Protein AF-A0A1B6JYE9-F1 (afdb_monomer_lite)

pLDDT: mean 85.18, std 12.43, range [34.03, 97.12]

Foldseek 3Di:
DDDQPLVVLVPDDQVPDDPVRLVVVVVSLVPDDDPDDDDPVSVVSSVSNVVSSVVSVVVVVVVVVVVVVVVVVVVVVVVVVVVVVVVVVVVVVVVVVVVVVVVVVVVVVVVVVVVVVVVVVVVVVVVVVVVVVVVVVVVVVVVVVVVVVVD

Structure (mmCIF, N/CA/C/O backbone):
data_AF-A0A1B6JYE9-F1
#
_entry.id   AF-A0A1B6JYE9-F1
#
loop_
_atom_site.group_PDB
_atom_site.id
_atom_site.type_symbol
_atom_site.label_atom_id
_atom_site.label_alt_id
_atom_site.label_comp_id
_atom_site.label_asym_id
_atom_site.label_entity_id
_atom_site.label_seq_id
_atom_site.pdbx_PDB_ins_code
_atom_site.Cartn_x
_atom_site.Cartn_y
_atom_site.Cartn_z
_atom_site.occupancy
_atom_site.B_iso_or_equiv
_atom_site.auth_seq_id
_atom_site.auth_comp_id
_atom_site.auth_asym_id
_atom_site.auth_atom_id
_atom_site.pdbx_PDB_model_num
ATOM 1 N N . MET A 1 1 ? -1.223 -10.178 45.645 1.00 34.03 1 MET A N 1
ATOM 2 C CA . MET A 1 1 ? -2.641 -10.201 45.239 1.00 34.03 1 MET A CA 1
ATOM 3 C C . MET A 1 1 ? -3.258 -8.910 45.734 1.00 34.03 1 MET A C 1
ATOM 5 O O . MET A 1 1 ? -3.310 -8.714 46.943 1.00 34.03 1 MET A O 1
ATOM 9 N N . ALA A 1 2 ? -3.553 -7.977 44.830 1.00 37.16 2 ALA A N 1
ATOM 10 C CA . ALA A 1 2 ? -4.098 -6.680 45.208 1.00 37.16 2 ALA A CA 1
ATOM 11 C C . ALA A 1 2 ? -5.541 -6.888 45.674 1.00 37.16 2 ALA A C 1
ATOM 13 O O . ALA A 1 2 ? -6.403 -7.261 44.885 1.00 37.16 2 ALA A O 1
ATOM 14 N N . SER A 1 3 ? -5.788 -6.712 46.971 1.00 48.34 3 SER A N 1
ATOM 15 C CA . SER A 1 3 ? -7.146 -6.608 47.487 1.00 48.34 3 SER A CA 1
ATOM 16 C C . SER A 1 3 ? -7.795 -5.412 46.806 1.00 48.34 3 SER A C 1
ATOM 18 O O . SER A 1 3 ? -7.344 -4.278 46.987 1.00 48.34 3 SER A O 1
ATOM 20 N N . ILE A 1 4 ? -8.816 -5.665 46.002 1.00 55.62 4 ILE A N 1
ATOM 21 C CA . ILE A 1 4 ? -9.566 -4.608 45.336 1.00 55.62 4 ILE A CA 1
ATOM 22 C C . ILE A 1 4 ? -10.092 -3.666 46.410 1.00 55.62 4 ILE A C 1
ATOM 24 O O . ILE A 1 4 ? -10.697 -4.099 47.395 1.00 55.62 4 ILE A O 1
ATOM 28 N N . ASN A 1 5 ? -9.837 -2.368 46.241 1.00 64.25 5 ASN A N 1
ATOM 29 C CA . ASN A 1 5 ? -10.430 -1.357 47.099 1.00 64.25 5 ASN A CA 1
ATOM 30 C C . ASN A 1 5 ? -11.913 -1.268 46.732 1.00 64.25 5 ASN A C 1
ATOM 32 O O . ASN A 1 5 ? -12.322 -0.385 45.987 1.00 64.25 5 ASN A O 1
ATOM 36 N N . LEU A 1 6 ? -12.731 -2.178 47.267 1.00 63.75 6 LEU A N 1
ATOM 37 C CA . LEU A 1 6 ? -14.191 -2.103 47.188 1.00 63.75 6 LEU A CA 1
ATOM 38 C C . LEU A 1 6 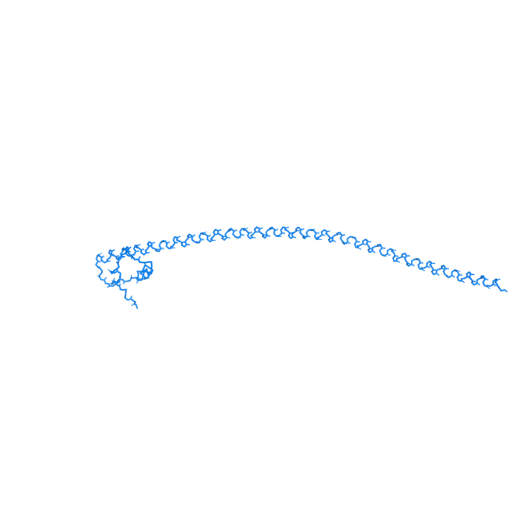? -14.651 -0.689 47.583 1.00 63.75 6 LEU A C 1
ATOM 40 O O . LEU A 1 6 ? -15.502 -0.103 46.933 1.00 63.75 6 LEU A O 1
ATOM 44 N N . ASN A 1 7 ? -13.977 -0.089 48.568 1.00 65.81 7 ASN A N 1
ATOM 45 C CA . ASN A 1 7 ? -14.161 1.298 48.994 1.00 65.81 7 ASN A CA 1
ATOM 46 C C . ASN A 1 7 ? -14.008 2.331 47.863 1.00 65.81 7 ASN A C 1
ATOM 48 O O . ASN A 1 7 ? -14.742 3.312 47.854 1.00 65.81 7 ASN A O 1
ATOM 52 N N . ARG A 1 8 ? -13.105 2.105 46.901 1.00 71.38 8 ARG A N 1
ATOM 53 C CA . ARG A 1 8 ? -12.916 2.967 45.725 1.00 71.38 8 ARG A CA 1
ATOM 54 C C . ARG A 1 8 ? -14.128 2.875 44.801 1.00 71.38 8 ARG A C 1
ATOM 56 O O . ARG A 1 8 ? -14.717 3.901 44.493 1.00 71.38 8 ARG A O 1
ATOM 63 N N . ILE A 1 9 ? -14.567 1.663 44.456 1.00 68.88 9 ILE A N 1
ATOM 64 C CA . ILE A 1 9 ? -15.764 1.444 43.620 1.00 68.88 9 ILE A CA 1
ATOM 65 C C . ILE A 1 9 ? -17.017 2.019 44.299 1.00 68.88 9 ILE A C 1
ATOM 67 O O . ILE A 1 9 ? -17.864 2.621 43.647 1.00 68.88 9 ILE A O 1
ATOM 71 N N . LEU A 1 10 ? -17.115 1.879 45.623 1.00 69.50 10 LEU A N 1
ATOM 72 C CA . LEU A 1 10 ? -18.248 2.365 46.407 1.00 69.50 10 LEU A CA 1
ATOM 73 C C . LEU A 1 10 ? -18.277 3.889 46.590 1.00 69.50 10 LEU A C 1
ATOM 75 O O . LEU A 1 10 ? -19.335 4.438 46.885 1.00 69.50 10 LEU A O 1
ATOM 79 N N . SER A 1 11 ? -17.139 4.569 46.428 1.00 73.25 11 SER A N 1
ATOM 80 C CA . SER A 1 11 ? -17.048 6.034 46.498 1.00 73.25 11 SER A CA 1
ATOM 81 C C . SER A 1 11 ? -17.351 6.745 45.178 1.00 73.25 11 SER A C 1
ATOM 83 O O . SER A 1 11 ? -17.437 7.971 45.151 1.00 73.25 11 SER A O 1
ATOM 85 N N . ILE A 1 12 ? -17.500 5.994 44.087 1.00 76.56 12 ILE A N 1
ATOM 86 C CA . ILE A 1 12 ? -17.613 6.556 42.745 1.00 76.56 12 ILE A CA 1
ATOM 87 C C . ILE A 1 12 ? -19.075 6.720 42.352 1.00 76.56 12 ILE A C 1
ATOM 89 O O . ILE A 1 12 ? -19.907 5.839 42.567 1.00 76.56 12 ILE A O 1
ATOM 93 N N . THR A 1 13 ? -19.369 7.860 41.729 1.00 80.81 13 THR A N 1
ATOM 94 C CA . THR A 1 13 ? -20.643 8.090 41.045 1.00 80.81 13 THR A CA 1
ATOM 95 C C . THR A 1 13 ? -20.484 7.642 39.588 1.00 80.81 13 THR A C 1
ATOM 97 O O . THR A 1 13 ? -19.686 8.248 38.870 1.00 80.81 13 THR A O 1
ATOM 100 N N . PRO A 1 14 ? -21.183 6.582 39.137 1.00 78.00 14 PRO A N 1
ATOM 101 C CA . PRO A 1 14 ? -20.955 5.985 37.819 1.00 78.00 14 PRO A CA 1
ATOM 102 C C . PRO A 1 14 ? -21.113 6.980 36.665 1.00 78.00 14 PRO A C 1
ATOM 104 O O . PRO A 1 14 ? -20.351 6.935 35.703 1.00 78.00 14 PRO A O 1
ATOM 107 N N . GLU A 1 15 ? -22.068 7.908 36.771 1.00 77.44 15 GLU A N 1
ATOM 108 C CA . GLU A 1 15 ? -22.367 8.865 35.703 1.00 77.44 15 GLU A CA 1
ATOM 109 C C . GLU A 1 15 ? -21.321 9.989 35.564 1.00 77.44 15 GLU A C 1
ATOM 111 O O . GLU A 1 15 ? -21.315 10.689 34.555 1.00 77.44 15 GLU A O 1
ATOM 116 N N . SER A 1 16 ? -20.430 10.174 36.546 1.00 82.50 16 SER A N 1
ATOM 117 C CA . SER A 1 16 ? -19.429 11.253 36.552 1.00 82.50 16 SER A CA 1
ATOM 118 C C . SER A 1 16 ? -17.989 10.762 36.397 1.00 82.50 16 SER A C 1
ATOM 120 O O . SER A 1 16 ? -17.062 11.517 36.682 1.00 82.50 16 SER A O 1
ATOM 122 N N . MET A 1 17 ? -17.788 9.500 36.005 1.00 85.50 17 MET A N 1
ATOM 123 C CA . MET A 1 17 ? -16.451 8.929 35.833 1.00 85.50 17 MET A CA 1
ATOM 124 C C . MET A 1 17 ? -15.751 9.515 34.605 1.00 85.50 17 MET A C 1
ATOM 126 O O . MET A 1 17 ? -16.304 9.508 33.502 1.00 85.50 17 MET A O 1
ATOM 130 N N . SER A 1 18 ? -14.507 9.949 34.786 1.00 88.31 18 SER A N 1
ATOM 131 C CA . SER A 1 18 ? -13.610 10.299 33.685 1.00 88.31 18 SER A CA 1
ATOM 132 C C . SER A 1 18 ? -13.174 9.058 32.898 1.00 88.31 18 SER A C 1
ATOM 134 O O . SER A 1 18 ? -13.215 7.934 33.398 1.00 88.31 18 SER A O 1
ATOM 136 N N . GLU A 1 19 ? -12.720 9.249 31.658 1.00 86.88 19 GLU A N 1
ATOM 137 C CA . GLU A 1 19 ? -12.220 8.149 30.818 1.00 86.88 19 GLU A CA 1
ATOM 138 C C . GLU A 1 19 ? -11.044 7.408 31.468 1.00 86.88 19 GLU A C 1
ATOM 140 O O . GLU A 1 19 ? -11.006 6.179 31.460 1.00 86.88 19 GLU A O 1
ATOM 145 N N . GLN A 1 20 ? -10.127 8.141 32.107 1.00 86.56 20 GLN A N 1
ATOM 146 C CA . GLN A 1 20 ? -8.988 7.555 32.811 1.00 86.56 20 GLN A CA 1
ATOM 147 C C . GLN A 1 20 ? -9.435 6.674 33.989 1.00 86.56 20 GLN A C 1
ATOM 149 O O . GLN A 1 20 ? -8.916 5.575 34.172 1.00 86.56 20 GLN A O 1
ATOM 154 N N . GLU A 1 21 ? -10.437 7.108 34.757 1.00 84.50 21 GLU A N 1
ATOM 155 C CA . GLU A 1 21 ? -10.996 6.296 35.843 1.00 84.50 21 GLU A CA 1
ATOM 156 C C . GLU A 1 21 ? -11.686 5.037 35.314 1.00 84.50 21 GLU A C 1
ATOM 158 O O . GLU A 1 21 ? -11.525 3.969 35.903 1.00 84.50 21 GLU A O 1
ATOM 163 N N . LYS A 1 22 ? -12.416 5.134 34.194 1.00 87.31 22 LYS A N 1
ATOM 164 C CA . LYS A 1 22 ? -13.049 3.973 33.546 1.00 87.31 22 LYS A CA 1
ATOM 165 C C . LYS A 1 22 ? -12.010 2.952 33.077 1.00 87.31 22 LYS A C 1
ATOM 167 O O . LYS A 1 22 ? -12.238 1.752 33.216 1.00 87.31 22 LYS A O 1
ATOM 172 N N . GLU A 1 23 ? -10.874 3.416 32.561 1.00 85.88 23 GLU A N 1
ATOM 173 C CA . GLU A 1 23 ? -9.758 2.573 32.121 1.00 85.88 23 GLU A CA 1
ATOM 174 C C . GLU A 1 23 ? -9.112 1.824 33.298 1.00 85.88 23 GLU A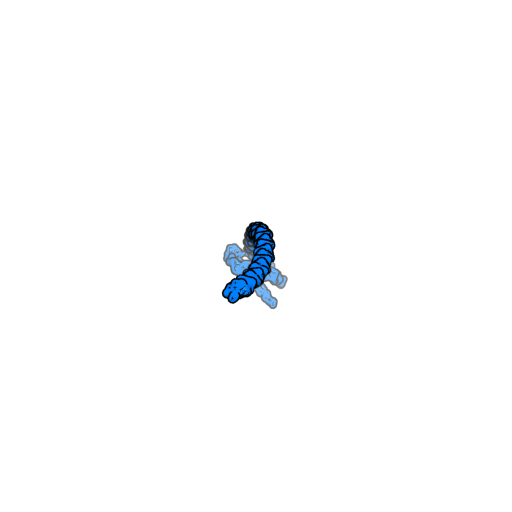 C 1
ATOM 176 O O . GLU A 1 23 ? -8.932 0.607 33.249 1.00 85.88 23 GLU A O 1
ATOM 181 N N . GLU A 1 24 ? -8.826 2.532 34.394 1.00 84.31 24 GLU A N 1
ATOM 182 C CA . GLU A 1 24 ? -8.255 1.937 35.607 1.00 84.31 24 GLU A CA 1
ATOM 183 C C . GLU A 1 24 ? -9.230 0.944 36.265 1.00 84.31 24 GLU A C 1
ATOM 185 O O . GLU A 1 24 ? -8.844 -0.168 36.632 1.00 84.31 24 GLU A O 1
ATOM 190 N N . LEU A 1 25 ? -10.514 1.305 36.357 1.00 83.12 25 LEU A N 1
ATOM 191 C CA . LEU A 1 25 ? -11.547 0.445 36.938 1.00 83.12 25 LEU A CA 1
ATOM 192 C C . LEU A 1 25 ? -11.864 -0.775 36.080 1.00 83.12 25 LEU A C 1
ATOM 194 O O . LEU A 1 25 ? -12.261 -1.795 36.633 1.00 83.12 25 LEU A O 1
ATOM 198 N N . TYR A 1 26 ? -11.704 -0.707 34.756 1.00 84.81 26 TYR A N 1
ATOM 199 C CA . TYR A 1 26 ? -11.897 -1.871 33.892 1.00 84.81 26 TYR A CA 1
ATOM 200 C C . TYR A 1 26 ? -10.992 -3.025 34.324 1.00 84.81 26 TYR A C 1
ATOM 202 O O . TYR A 1 26 ? -11.461 -4.151 34.499 1.00 84.81 26 TYR A O 1
ATOM 210 N N . PHE A 1 27 ? -9.713 -2.737 34.568 1.00 80.88 27 PHE A N 1
ATOM 211 C CA . PHE A 1 27 ? -8.767 -3.747 35.028 1.00 80.88 27 PHE A CA 1
ATOM 212 C C . PHE A 1 27 ? -9.129 -4.272 36.424 1.00 80.88 27 PHE A C 1
ATOM 214 O O . PHE A 1 27 ? -9.078 -5.481 36.661 1.00 80.88 27 PHE A O 1
ATOM 221 N N . ASP A 1 28 ? -9.554 -3.384 37.326 1.00 78.62 28 ASP A N 1
ATOM 222 C CA . ASP A 1 28 ? -9.988 -3.752 38.678 1.00 78.62 28 ASP A CA 1
ATOM 223 C C . ASP A 1 28 ? -11.246 -4.644 38.659 1.00 78.62 28 ASP A C 1
ATOM 225 O O . ASP A 1 28 ? -11.348 -5.598 39.430 1.00 78.62 28 ASP A O 1
ATOM 229 N N . VAL A 1 29 ? -12.196 -4.368 37.760 1.00 79.12 29 VAL A N 1
ATOM 230 C CA . VAL A 1 29 ? -13.450 -5.121 37.591 1.00 79.12 29 VAL A CA 1
ATOM 231 C C . VAL A 1 29 ? -13.209 -6.494 36.975 1.00 79.12 29 VAL A C 1
ATOM 233 O O . VAL A 1 29 ? -13.760 -7.480 37.459 1.00 79.12 29 VAL A O 1
ATOM 236 N N . VAL A 1 30 ? -12.415 -6.580 35.904 1.00 79.56 30 VAL A N 1
ATOM 237 C CA . VAL A 1 30 ? -12.164 -7.850 35.196 1.00 79.56 30 VAL A CA 1
ATOM 238 C C . VAL A 1 30 ? -11.487 -8.869 36.111 1.00 79.56 30 VAL A C 1
ATOM 240 O O . VAL A 1 30 ? -11.771 -10.061 36.027 1.00 79.56 30 VAL A O 1
ATOM 243 N N . ASN A 1 31 ? -10.636 -8.397 37.019 1.00 76.88 31 ASN A N 1
ATOM 244 C CA . ASN A 1 31 ? -9.909 -9.235 37.967 1.00 76.88 31 ASN A CA 1
ATOM 245 C C . ASN A 1 31 ? -10.619 -9.356 39.330 1.00 76.88 31 ASN A C 1
ATOM 247 O O . ASN A 1 31 ? -10.001 -9.765 40.316 1.00 76.88 31 ASN A O 1
ATOM 251 N N . PHE A 1 32 ? -11.900 -8.979 39.415 1.00 73.56 32 PHE A N 1
ATOM 252 C CA . PHE A 1 32 ? -12.646 -9.007 40.667 1.00 73.56 32 PHE A CA 1
ATOM 253 C C . PHE A 1 32 ? -13.038 -10.421 41.098 1.00 73.56 32 PHE A C 1
ATOM 255 O O . PHE A 1 32 ? -13.939 -11.040 40.537 1.00 73.56 32 PHE A O 1
ATOM 262 N N . GLU A 1 33 ? -12.421 -10.889 42.185 1.00 68.94 33 GLU A N 1
ATOM 263 C CA . GLU A 1 33 ? -12.810 -12.104 42.899 1.00 68.94 33 GLU A CA 1
ATOM 264 C C . GLU A 1 33 ? -13.395 -11.747 44.271 1.00 68.94 33 GLU A C 1
ATOM 266 O O . GLU A 1 33 ? -12.746 -11.131 45.121 1.00 68.94 33 GLU A O 1
ATOM 271 N N . THR A 1 34 ? -14.647 -12.138 44.512 1.00 65.44 34 THR A N 1
ATOM 272 C CA . THR A 1 34 ? -15.323 -11.871 45.786 1.00 65.44 34 THR A CA 1
ATOM 273 C C . THR A 1 34 ? -15.069 -12.980 46.807 1.00 65.44 34 THR A C 1
ATOM 275 O O . THR A 1 34 ? -15.382 -14.147 46.587 1.00 65.44 34 THR A O 1
ATOM 278 N N . SER A 1 35 ? -14.551 -12.588 47.972 1.00 60.47 35 SER A N 1
ATOM 279 C CA . SER A 1 35 ? -14.468 -13.411 49.190 1.00 60.47 35 SER A CA 1
ATOM 280 C C . SER A 1 35 ? -15.276 -12.821 50.360 1.00 60.47 35 SER A C 1
ATOM 282 O O . SER A 1 35 ? -15.276 -13.369 51.462 1.00 60.47 35 SER A O 1
ATOM 284 N N . GLN A 1 36 ? -16.005 -11.719 50.134 1.00 65.25 36 GLN A N 1
ATOM 285 C CA . GLN A 1 36 ? -16.774 -10.993 51.151 1.00 65.25 36 GLN A CA 1
ATOM 286 C C . GLN A 1 36 ? -18.275 -10.963 50.839 1.00 65.25 36 GLN A C 1
ATOM 288 O O . GLN A 1 36 ? -18.700 -10.940 49.686 1.00 65.25 36 GLN A O 1
ATOM 293 N N . LYS A 1 37 ? -19.101 -10.916 51.894 1.00 67.94 37 LYS A N 1
ATOM 294 C CA . LYS A 1 37 ? -20.547 -10.683 51.774 1.00 67.94 37 LYS A CA 1
ATOM 295 C C . LYS A 1 37 ? -20.797 -9.226 51.377 1.00 67.94 37 LYS A C 1
ATOM 297 O O . LYS A 1 37 ? -20.721 -8.337 52.218 1.00 67.94 37 LYS A O 1
ATOM 302 N N . VAL A 1 38 ? -21.098 -9.010 50.101 1.00 74.50 38 VAL A N 1
ATOM 303 C CA . VAL A 1 38 ? -21.472 -7.709 49.534 1.00 74.50 38 VAL A CA 1
ATOM 304 C C . VAL A 1 38 ? -22.976 -7.485 49.732 1.00 74.50 38 VAL A C 1
ATOM 306 O O . VAL A 1 38 ? -23.769 -8.416 49.585 1.00 74.50 38 VAL A O 1
ATOM 309 N N . SER A 1 39 ? -23.390 -6.271 50.100 1.00 81.31 39 SER A N 1
ATOM 310 C CA . SER A 1 39 ? -24.810 -5.929 50.245 1.00 81.31 39 SER A CA 1
ATOM 311 C C . SER A 1 39 ? -25.492 -5.731 48.883 1.00 81.31 39 SER A C 1
ATOM 313 O O . SER A 1 39 ? -24.842 -5.455 47.875 1.00 81.31 39 SER A O 1
ATOM 315 N N . ASN A 1 40 ? -26.826 -5.818 48.843 1.00 81.38 40 ASN A N 1
ATOM 316 C CA . ASN A 1 40 ? -27.585 -5.609 47.603 1.00 81.38 40 ASN A CA 1
ATOM 317 C C . ASN A 1 40 ? -27.385 -4.210 46.994 1.00 81.38 40 ASN A C 1
ATOM 319 O O . ASN A 1 40 ? -27.349 -4.081 45.774 1.00 81.38 40 ASN A O 1
ATOM 323 N N . GLU A 1 41 ? -27.234 -3.165 47.810 1.00 82.19 41 GLU A N 1
ATOM 324 C CA . GLU A 1 41 ? -26.992 -1.805 47.301 1.00 82.19 41 GLU A CA 1
ATOM 325 C C . GLU A 1 41 ? -25.584 -1.656 46.715 1.00 82.19 41 GLU A C 1
ATOM 327 O O . GLU A 1 41 ? -25.403 -1.040 45.667 1.00 82.19 41 GLU A O 1
ATOM 332 N N . GLN A 1 42 ? -24.592 -2.303 47.329 1.00 78.56 42 GLN A N 1
ATOM 333 C CA . GLN A 1 42 ? -23.228 -2.344 46.805 1.00 78.56 42 GLN A CA 1
ATOM 334 C C . GLN A 1 42 ? -23.167 -3.094 45.467 1.00 78.56 42 GLN A C 1
ATOM 336 O O . GLN A 1 42 ? -22.532 -2.620 44.529 1.00 78.56 42 GLN A O 1
ATOM 341 N N . LEU A 1 43 ? -23.893 -4.210 45.336 1.00 80.44 43 LEU A N 1
ATOM 342 C CA . LEU A 1 43 ? -24.007 -4.947 44.072 1.00 80.44 43 LEU A CA 1
ATOM 343 C C . LEU A 1 43 ? -24.653 -4.108 42.963 1.00 80.44 43 LEU A C 1
ATOM 345 O O . LEU A 1 43 ? -24.172 -4.122 41.831 1.00 80.44 43 LEU A O 1
ATOM 349 N N . LYS A 1 44 ? -25.711 -3.346 43.273 1.00 84.62 44 LYS A N 1
ATOM 350 C CA . LYS A 1 44 ? -26.343 -2.434 42.303 1.00 84.62 44 LYS A CA 1
ATOM 351 C C . LYS A 1 44 ? -25.375 -1.356 41.820 1.00 84.62 44 LYS A C 1
ATOM 353 O O . LYS A 1 44 ? -25.343 -1.070 40.625 1.00 84.62 44 LYS A O 1
ATOM 358 N N . LEU A 1 45 ? -24.598 -0.766 42.729 1.00 83.81 45 LEU A N 1
ATOM 359 C CA . LEU A 1 45 ? -23.609 0.250 42.375 1.00 83.81 45 LEU A CA 1
ATOM 360 C C . LEU A 1 45 ? -22.500 -0.337 41.498 1.00 83.81 45 LEU A C 1
ATOM 362 O O . LEU A 1 45 ? -22.200 0.221 40.446 1.00 83.81 45 LEU A O 1
ATOM 366 N N . MET A 1 46 ? -21.963 -1.502 41.874 1.00 81.56 46 MET A N 1
ATOM 367 C CA . MET A 1 46 ? -20.983 -2.222 41.059 1.00 81.56 46 ME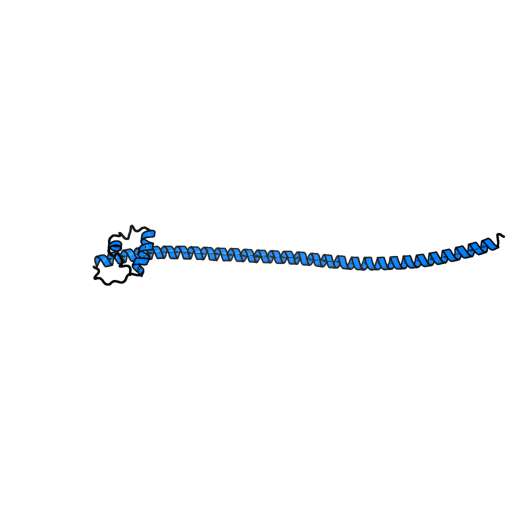T A CA 1
ATOM 368 C C . MET A 1 46 ? -21.524 -2.501 39.659 1.00 81.56 46 MET A C 1
ATOM 370 O O . MET A 1 46 ? -20.843 -2.228 38.679 1.00 81.56 46 MET A O 1
ATOM 374 N N . PHE A 1 47 ? -22.766 -2.972 39.547 1.00 85.38 47 PHE A N 1
ATOM 375 C CA . PHE A 1 47 ? -23.380 -3.235 38.251 1.00 85.38 47 PHE A CA 1
ATOM 376 C C . PHE A 1 47 ? -23.456 -1.978 37.374 1.00 85.38 47 PHE A C 1
ATOM 378 O O . PHE A 1 47 ? -23.133 -2.048 36.192 1.00 85.38 47 PHE A O 1
ATOM 385 N N . ARG A 1 48 ? -23.803 -0.813 37.941 1.00 88.12 48 ARG A N 1
ATOM 386 C CA . ARG A 1 48 ? -23.802 0.459 37.195 1.00 88.12 48 ARG A CA 1
ATOM 387 C C . ARG A 1 48 ? -22.405 0.877 36.739 1.00 88.12 48 ARG A C 1
ATOM 389 O O . ARG A 1 48 ? -22.252 1.298 35.598 1.00 88.12 48 ARG A O 1
ATOM 396 N N . VAL A 1 49 ? -21.394 0.735 37.598 1.00 86.75 49 VAL A N 1
ATOM 397 C CA . VAL A 1 49 ? -19.994 1.015 37.234 1.00 86.75 49 VAL A CA 1
ATOM 398 C C . VAL A 1 49 ? -19.555 0.116 36.078 1.00 86.75 49 VAL A C 1
ATOM 400 O O . VAL A 1 49 ? -19.021 0.605 35.088 1.00 86.75 49 VAL A O 1
ATOM 403 N N . VAL A 1 50 ? -19.857 -1.184 36.153 1.00 87.31 50 VAL A N 1
ATOM 404 C CA . VAL A 1 50 ? -19.563 -2.140 35.076 1.00 87.31 50 VAL A CA 1
ATOM 405 C C . VAL A 1 50 ? -20.286 -1.761 33.785 1.00 87.31 50 VAL A C 1
ATOM 407 O O . VAL A 1 50 ? -19.675 -1.798 32.723 1.00 87.31 50 VAL A O 1
ATOM 410 N N . GLN A 1 51 ? -21.559 -1.363 33.851 1.00 89.88 51 GLN A N 1
ATOM 411 C CA . GLN A 1 51 ? -22.302 -0.912 32.672 1.00 89.88 51 GLN A CA 1
ATOM 412 C C . GLN A 1 51 ? -21.645 0.297 31.999 1.00 89.88 51 GLN A C 1
ATOM 414 O O . GLN A 1 51 ? -21.510 0.303 30.780 1.00 89.88 51 GLN A O 1
ATOM 419 N N . GLU A 1 52 ? -21.217 1.298 32.767 1.00 89.69 52 GLU A N 1
ATOM 420 C CA . GLU A 1 52 ? -20.549 2.483 32.217 1.00 89.69 52 GLU A CA 1
ATOM 421 C C . GLU A 1 52 ? -19.164 2.173 31.638 1.00 89.69 52 GLU A C 1
ATOM 423 O O . GLU A 1 52 ? -18.801 2.704 30.589 1.00 89.69 52 GLU A O 1
ATOM 428 N N . ILE A 1 53 ? -18.414 1.264 32.264 1.00 89.94 53 ILE A N 1
ATOM 429 C CA . ILE A 1 53 ? -17.140 0.776 31.724 1.00 89.94 53 ILE A CA 1
ATOM 430 C C . ILE A 1 53 ? -17.362 0.011 30.415 1.00 89.94 53 ILE A C 1
ATOM 432 O O . ILE A 1 53 ? -16.635 0.226 29.448 1.00 89.94 53 ILE A O 1
ATOM 436 N N . LEU A 1 54 ? -18.369 -0.866 30.357 1.00 90.38 54 LEU A N 1
ATOM 437 C CA . LEU A 1 54 ? -18.679 -1.637 29.152 1.00 90.38 54 LEU A CA 1
ATOM 438 C C . LEU A 1 54 ? -19.138 -0.742 27.999 1.00 90.38 54 LEU A C 1
ATOM 440 O O . LEU A 1 54 ? -18.715 -0.975 26.872 1.00 90.38 54 LEU A O 1
ATOM 444 N N . LYS A 1 55 ? -19.950 0.290 28.266 1.00 93.38 55 LYS A N 1
ATOM 445 C CA . LYS A 1 55 ? -20.312 1.294 27.251 1.00 93.38 55 LYS A CA 1
ATOM 446 C C . LYS A 1 55 ? -19.074 1.996 26.703 1.00 93.38 55 LYS A C 1
ATOM 448 O O . LYS A 1 55 ? -18.877 2.013 25.497 1.00 93.38 55 LYS A O 1
ATOM 453 N N . PHE A 1 56 ? -18.211 2.484 27.593 1.00 92.12 56 PHE A N 1
ATOM 454 C CA . PHE A 1 56 ? -16.968 3.152 27.214 1.00 92.12 56 PHE A CA 1
ATOM 455 C C . PHE A 1 56 ? -16.044 2.251 26.381 1.00 92.12 56 PHE A C 1
ATOM 457 O O . PHE A 1 56 ? -15.524 2.673 25.352 1.00 92.12 56 PHE A O 1
ATOM 464 N N . LYS A 1 57 ? -15.875 0.981 26.772 1.00 93.25 57 LYS A N 1
ATOM 465 C CA . LYS A 1 57 ? -15.107 0.012 25.977 1.00 93.25 57 LYS A CA 1
ATOM 466 C C . LYS A 1 57 ? -15.767 -0.314 24.638 1.00 93.25 57 LYS A C 1
ATOM 468 O O . LYS A 1 57 ? -15.052 -0.485 23.658 1.00 93.25 57 LYS A O 1
ATOM 473 N N . GLY A 1 58 ? -17.097 -0.369 24.581 1.00 93.44 58 GLY A N 1
ATOM 474 C CA . GLY A 1 58 ? -17.846 -0.514 23.332 1.00 93.44 58 GLY A CA 1
ATOM 475 C C . GLY A 1 58 ? -17.573 0.637 22.363 1.00 93.44 58 GLY A C 1
ATOM 476 O O . GLY A 1 58 ? -17.176 0.392 21.232 1.00 93.44 58 GLY A O 1
ATOM 477 N N . GLU A 1 59 ? -17.662 1.880 22.839 1.00 95.06 59 GLU A N 1
ATOM 478 C CA . GLU A 1 59 ? -17.361 3.080 22.044 1.00 95.06 59 GLU A CA 1
ATOM 479 C C . GLU A 1 59 ? -15.909 3.090 21.528 1.00 95.06 59 GLU A C 1
ATOM 481 O O . GLU A 1 59 ? -15.661 3.426 20.368 1.00 95.06 59 GLU A O 1
ATOM 486 N N . GLN A 1 60 ? -14.939 2.673 22.354 1.00 95.06 60 GLN A N 1
ATOM 487 C CA . GLN A 1 60 ? -13.544 2.517 21.921 1.00 95.06 60 GLN A CA 1
ATOM 488 C C . GLN A 1 60 ? -13.397 1.467 20.812 1.00 95.06 60 GLN A C 1
ATOM 490 O O . GLN A 1 60 ? -12.672 1.695 19.844 1.00 95.06 60 GLN A O 1
ATOM 495 N N . VAL A 1 61 ? -14.074 0.323 20.942 1.00 96.56 61 VAL A N 1
ATOM 496 C CA . VAL A 1 61 ? -14.057 -0.735 19.923 1.00 96.56 61 VAL A CA 1
ATOM 497 C C . VAL A 1 61 ? -14.680 -0.240 18.621 1.00 96.56 61 VAL A C 1
ATOM 499 O O . VAL A 1 61 ? -14.067 -0.419 17.573 1.00 96.56 61 VAL A O 1
ATOM 502 N N . ASP A 1 62 ? -15.828 0.434 18.672 1.00 96.81 62 ASP A N 1
ATOM 503 C CA . ASP A 1 62 ? -16.496 0.983 17.485 1.00 96.81 62 ASP A CA 1
ATOM 504 C C . ASP A 1 62 ? -15.613 2.011 16.757 1.00 96.81 62 ASP A C 1
ATOM 506 O O . ASP A 1 62 ? -15.512 2.004 15.525 1.00 96.81 62 ASP A O 1
ATOM 510 N N . SER A 1 63 ? -14.916 2.860 17.519 1.00 96.75 63 SER A N 1
ATOM 511 C CA . SER A 1 63 ? -13.939 3.815 16.985 1.00 96.75 63 SER A CA 1
ATOM 512 C C . SER A 1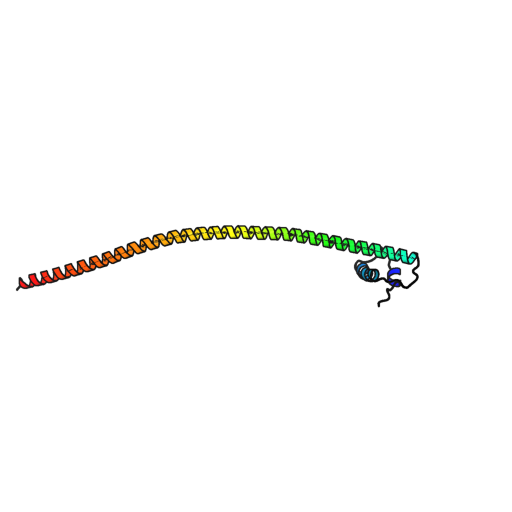 63 ? -12.779 3.107 16.275 1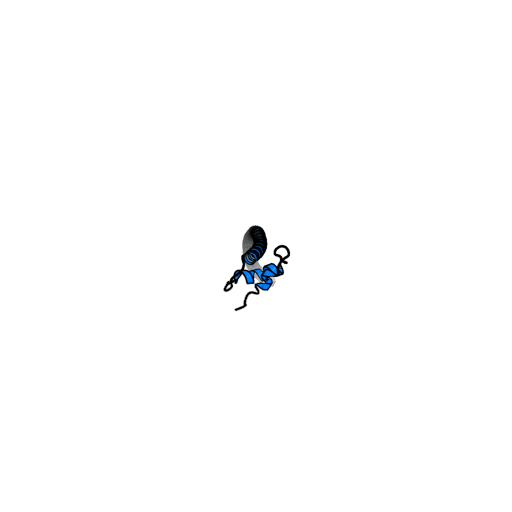.00 96.75 63 SER A C 1
ATOM 514 O O . SER A 1 63 ? -12.463 3.426 15.128 1.00 96.75 63 SER A O 1
ATOM 516 N N . LEU A 1 64 ? -12.186 2.093 16.914 1.00 97.12 64 LEU A N 1
ATOM 517 C CA . LEU A 1 64 ? -11.079 1.322 16.339 1.00 97.12 64 LEU A CA 1
ATOM 518 C C . LEU A 1 64 ? -11.502 0.534 15.094 1.00 97.12 64 LEU A C 1
ATOM 520 O O . LEU A 1 64 ? -10.754 0.480 14.121 1.00 97.12 64 LEU A O 1
ATOM 524 N N . VAL A 1 65 ? -12.700 -0.058 15.094 1.00 97.12 65 VAL A N 1
ATOM 525 C CA . VAL A 1 65 ? -13.258 -0.741 13.916 1.00 97.12 65 VAL A CA 1
ATOM 526 C C . VAL A 1 65 ? -13.415 0.248 12.763 1.00 97.12 65 VAL A C 1
ATOM 528 O O . VAL A 1 65 ? -12.950 -0.030 11.659 1.00 97.12 65 VAL A O 1
ATOM 531 N N . SER A 1 66 ? -13.968 1.431 13.034 1.00 97.00 66 SER A N 1
ATOM 532 C CA . SER A 1 66 ? -14.106 2.495 12.033 1.00 97.00 66 SER A CA 1
ATOM 533 C C . SER A 1 66 ? -12.746 2.949 11.482 1.00 97.00 66 SER A C 1
ATOM 535 O O . SER A 1 66 ? -12.606 3.220 10.289 1.00 97.00 66 SER A O 1
ATOM 537 N N . GLU A 1 67 ? -11.712 3.034 12.322 1.00 96.88 67 GLU A N 1
ATOM 538 C CA . GLU A 1 67 ? -10.351 3.364 11.884 1.00 96.88 67 GLU A CA 1
ATOM 539 C C . GLU A 1 67 ? -9.754 2.268 10.986 1.00 96.88 67 GLU A C 1
ATOM 541 O O . GLU A 1 67 ? -9.199 2.576 9.929 1.00 96.88 67 GLU A O 1
ATOM 546 N N . ILE A 1 68 ? -9.930 0.992 11.348 1.00 96.25 68 ILE A N 1
ATOM 547 C CA . ILE A 1 68 ? -9.480 -0.154 10.543 1.00 96.25 68 ILE A CA 1
ATOM 548 C C . ILE A 1 68 ? -10.164 -0.167 9.173 1.00 96.25 68 ILE A C 1
ATOM 550 O O . ILE A 1 68 ? -9.488 -0.349 8.161 1.00 96.25 68 ILE A O 1
ATOM 554 N N . GLU A 1 69 ? -11.478 0.054 9.114 1.00 96.06 69 GLU A N 1
ATOM 555 C CA . GLU A 1 69 ? -12.225 0.117 7.852 1.00 96.06 69 GLU A CA 1
ATOM 556 C C . GLU A 1 69 ? -11.708 1.242 6.944 1.00 96.06 69 GLU A C 1
ATOM 558 O O . GLU A 1 69 ? -11.486 1.032 5.748 1.00 96.06 69 GLU A O 1
ATOM 563 N N . ASN A 1 70 ? -11.432 2.417 7.516 1.00 95.62 70 ASN A N 1
ATOM 564 C CA . ASN A 1 70 ? -10.858 3.542 6.780 1.00 95.62 70 ASN A CA 1
ATOM 565 C C . ASN A 1 70 ? -9.447 3.240 6.253 1.00 95.62 70 ASN A C 1
ATOM 567 O O . ASN A 1 70 ? -9.120 3.597 5.117 1.00 95.62 70 ASN A O 1
ATOM 571 N N . LEU A 1 71 ? -8.604 2.588 7.058 1.00 95.94 71 LEU A N 1
ATOM 572 C CA . LEU A 1 71 ? -7.265 2.173 6.638 1.00 95.94 71 LEU A CA 1
ATOM 573 C C . LEU A 1 71 ? -7.328 1.125 5.523 1.00 95.94 71 LEU A C 1
ATOM 575 O O . LEU A 1 71 ? -6.615 1.258 4.530 1.00 95.94 71 LEU A O 1
ATOM 579 N N . ALA A 1 72 ? -8.213 0.135 5.643 1.00 95.06 72 ALA A N 1
ATOM 580 C CA . ALA A 1 72 ? -8.415 -0.889 4.622 1.00 95.06 72 ALA A CA 1
ATOM 581 C C . ALA A 1 72 ? -8.894 -0.284 3.291 1.00 95.06 72 ALA A C 1
ATOM 583 O O . ALA A 1 72 ? -8.378 -0.641 2.231 1.00 95.06 72 ALA A O 1
ATOM 584 N N . ALA A 1 73 ? -9.825 0.676 3.336 1.00 93.75 73 ALA A N 1
ATOM 585 C CA . ALA A 1 73 ? -10.287 1.387 2.146 1.00 93.75 73 ALA A CA 1
ATOM 586 C C . ALA A 1 73 ? -9.147 2.162 1.462 1.00 93.75 73 ALA A C 1
ATOM 588 O O . ALA A 1 73 ? -8.937 2.026 0.256 1.00 93.75 73 ALA A O 1
ATOM 589 N N . ARG A 1 74 ? -8.355 2.918 2.237 1.00 93.94 74 ARG A N 1
ATOM 590 C CA . ARG A 1 74 ? -7.199 3.668 1.716 1.00 93.94 74 ARG A CA 1
ATOM 591 C C . ARG A 1 74 ? -6.132 2.758 1.121 1.00 93.94 74 ARG A C 1
ATOM 593 O O . ARG A 1 74 ? -5.610 3.065 0.054 1.00 93.94 74 ARG A O 1
ATOM 600 N N . GLN A 1 75 ? -5.833 1.639 1.776 1.00 94.12 75 GLN A N 1
ATOM 601 C CA . GLN A 1 75 ? -4.863 0.674 1.270 1.00 94.12 75 GLN A CA 1
ATOM 602 C C . GLN A 1 75 ? -5.312 0.092 -0.075 1.00 94.12 75 GLN A C 1
ATOM 604 O O . GLN A 1 75 ? -4.508 0.022 -1.002 1.00 94.12 75 GLN A O 1
ATOM 609 N N . GLY A 1 76 ? -6.596 -0.257 -0.212 1.00 91.31 76 GLY A N 1
ATOM 610 C CA . GLY A 1 76 ? -7.151 -0.728 -1.482 1.00 91.31 76 GLY A CA 1
ATOM 611 C C . GLY A 1 76 ? -7.021 0.307 -2.605 1.00 91.31 76 GLY A C 1
ATOM 612 O O . GLY A 1 76 ? -6.632 -0.036 -3.723 1.00 91.31 76 GLY A O 1
ATOM 613 N N . GLU A 1 77 ? -7.284 1.583 -2.313 1.00 92.62 77 GLU A N 1
ATOM 614 C CA . GLU A 1 77 ? -7.113 2.671 -3.283 1.00 92.62 77 GLU A CA 1
ATOM 615 C C . GLU A 1 77 ? -5.646 2.898 -3.673 1.00 92.62 77 GLU A C 1
ATOM 617 O O . GLU A 1 77 ? -5.337 3.052 -4.858 1.00 92.62 77 GLU A O 1
ATOM 622 N N . GLU A 1 78 ? -4.731 2.925 -2.703 1.00 93.19 78 GLU A N 1
ATOM 623 C CA . GLU A 1 78 ? -3.299 3.109 -2.955 1.00 93.19 78 GLU A CA 1
ATOM 624 C C . GLU A 1 78 ? -2.705 1.946 -3.749 1.00 93.19 78 GLU A C 1
ATOM 626 O O . GLU A 1 78 ? -1.930 2.169 -4.683 1.00 93.19 78 GLU A O 1
ATOM 631 N N . GLU A 1 79 ? -3.091 0.714 -3.426 1.00 93.62 79 GLU A N 1
ATOM 632 C CA . GLU A 1 79 ? -2.631 -0.479 -4.129 1.00 93.62 79 GLU A CA 1
ATOM 633 C C . GLU A 1 79 ? -3.156 -0.514 -5.567 1.00 93.62 79 GLU A C 1
ATOM 635 O O . GLU A 1 79 ? -2.374 -0.729 -6.496 1.00 93.62 79 GLU A O 1
ATOM 640 N N . ALA A 1 80 ? -4.433 -0.179 -5.785 1.00 92.75 80 ALA A N 1
ATOM 641 C CA . ALA A 1 80 ? -4.997 -0.045 -7.126 1.00 92.75 80 ALA A CA 1
ATOM 642 C C . ALA A 1 80 ? -4.291 1.052 -7.945 1.00 92.75 80 ALA A C 1
ATOM 644 O O . ALA A 1 80 ? -3.943 0.830 -9.107 1.00 92.75 80 ALA A O 1
ATOM 645 N N . ARG A 1 81 ? -4.015 2.218 -7.341 1.00 94.69 81 ARG A N 1
ATOM 646 C CA . ARG A 1 81 ? -3.267 3.307 -7.999 1.00 94.69 81 ARG A CA 1
ATOM 647 C C . ARG A 1 81 ? -1.842 2.896 -8.349 1.00 94.69 81 ARG A C 1
ATOM 649 O O . ARG A 1 81 ? -1.391 3.161 -9.461 1.00 94.69 81 ARG A O 1
ATOM 656 N N . ARG A 1 82 ? -1.131 2.246 -7.423 1.00 95.44 82 ARG A N 1
ATOM 657 C CA . ARG A 1 82 ? 0.236 1.764 -7.655 1.00 95.44 82 ARG A CA 1
ATOM 658 C C . ARG A 1 82 ? 0.257 0.717 -8.765 1.00 95.44 82 ARG A C 1
ATOM 660 O O . ARG A 1 82 ? 1.110 0.797 -9.644 1.00 95.44 82 ARG A O 1
ATOM 667 N N . HIS A 1 83 ? -0.690 -0.219 -8.756 1.00 95.75 83 HIS A N 1
ATOM 668 C CA . HIS A 1 83 ? -0.809 -1.227 -9.803 1.00 95.75 83 HIS A CA 1
ATOM 669 C C . HIS A 1 83 ? -1.068 -0.587 -11.173 1.00 95.75 83 HIS A C 1
ATOM 671 O O . HIS A 1 83 ? -0.384 -0.923 -12.137 1.00 95.75 83 HIS A O 1
ATOM 677 N N . GLN A 1 84 ? -1.982 0.387 -11.258 1.00 96.06 84 GLN A N 1
ATOM 678 C CA . GLN A 1 84 ? -2.232 1.109 -12.506 1.00 96.06 84 GLN A CA 1
ATOM 679 C C . GLN A 1 84 ? -0.988 1.862 -13.003 1.00 96.06 84 GLN A C 1
ATOM 681 O O . GLN A 1 84 ? -0.635 1.738 -14.171 1.00 96.06 84 GLN A O 1
ATOM 686 N N . SER A 1 85 ? -0.275 2.571 -12.123 1.00 96.12 85 SER A N 1
ATOM 687 C CA . SER A 1 85 ? 0.946 3.291 -12.513 1.00 96.12 85 SER A CA 1
ATOM 688 C C . SER A 1 85 ? 2.030 2.355 -13.052 1.00 96.12 85 SER A C 1
ATOM 690 O O . SER A 1 85 ? 2.733 2.721 -13.991 1.00 96.12 85 SER A O 1
ATOM 692 N N . LEU A 1 86 ? 2.174 1.157 -12.476 1.00 95.75 86 LEU A N 1
ATOM 693 C CA . LEU A 1 86 ? 3.136 0.165 -12.958 1.00 95.75 86 LEU A CA 1
ATOM 694 C C . LEU A 1 86 ? 2.743 -0.377 -14.336 1.00 95.75 86 LEU A C 1
ATOM 696 O O . LEU A 1 86 ? 3.613 -0.561 -15.183 1.00 95.75 86 LEU A O 1
ATOM 700 N N . LEU A 1 87 ? 1.451 -0.612 -14.584 1.00 95.62 87 LEU A N 1
ATOM 701 C CA . LEU A 1 87 ? 0.967 -1.008 -15.909 1.00 95.62 87 LEU A CA 1
ATOM 702 C C . LEU A 1 87 ? 1.262 0.065 -16.963 1.00 95.62 87 LEU A C 1
ATOM 704 O O . LEU A 1 87 ? 1.763 -0.265 -18.041 1.00 95.62 87 LEU A O 1
ATOM 708 N N . ASP A 1 88 ? 1.011 1.332 -16.637 1.00 96.25 88 ASP A N 1
ATOM 709 C CA . ASP A 1 88 ? 1.274 2.457 -17.537 1.00 96.25 88 ASP A CA 1
ATOM 710 C C . ASP A 1 88 ? 2.781 2.584 -17.843 1.00 96.25 88 ASP A C 1
ATOM 712 O O . ASP A 1 88 ? 3.179 2.776 -18.996 1.00 96.25 88 ASP A O 1
ATOM 716 N N . GLU A 1 89 ? 3.641 2.408 -16.834 1.00 95.75 89 GLU A N 1
ATOM 717 C CA . GLU A 1 89 ? 5.099 2.419 -16.999 1.00 95.75 89 GLU A CA 1
ATOM 718 C C . GLU A 1 89 ? 5.592 1.241 -17.853 1.00 95.75 89 GLU A C 1
ATOM 720 O O . GLU A 1 89 ? 6.398 1.429 -18.767 1.00 95.75 89 GLU A O 1
ATOM 725 N N . ILE A 1 90 ? 5.065 0.033 -17.626 1.00 96.00 90 ILE A N 1
ATOM 726 C CA . ILE A 1 90 ? 5.366 -1.142 -18.456 1.00 96.00 90 ILE A CA 1
ATOM 727 C C . ILE A 1 90 ? 4.994 -0.866 -19.914 1.00 96.00 90 ILE A C 1
ATOM 729 O O . ILE A 1 90 ? 5.785 -1.160 -20.814 1.00 96.00 90 ILE A O 1
ATOM 733 N N . GLN A 1 91 ? 3.822 -0.282 -20.163 1.00 95.69 91 GLN A N 1
ATOM 734 C CA . GLN A 1 91 ? 3.377 0.042 -21.515 1.00 95.69 91 GLN A CA 1
ATOM 735 C C . GLN A 1 91 ? 4.300 1.073 -22.182 1.00 95.69 91 GLN A C 1
ATOM 737 O O . GLN A 1 91 ? 4.661 0.915 -23.354 1.00 95.69 91 GLN A O 1
ATOM 742 N N . LEU A 1 92 ? 4.735 2.095 -21.439 1.00 96.19 92 LEU A N 1
ATOM 743 C CA . LEU A 1 92 ? 5.692 3.090 -21.921 1.00 96.19 92 LEU A CA 1
ATOM 744 C C . LEU A 1 92 ? 7.033 2.443 -22.297 1.00 96.19 92 LEU A C 1
ATOM 746 O O . LEU A 1 92 ? 7.531 2.652 -23.407 1.00 96.19 92 LEU A O 1
ATOM 750 N N . LEU A 1 93 ? 7.592 1.624 -21.404 1.00 95.38 93 LEU A N 1
ATOM 751 C CA . LEU A 1 93 ? 8.866 0.933 -21.611 1.00 95.38 93 LEU A CA 1
ATOM 752 C C . LEU A 1 93 ? 8.800 -0.046 -22.790 1.00 95.38 93 LEU A C 1
ATOM 754 O O . LEU A 1 93 ? 9.733 -0.117 -23.591 1.00 95.38 93 LEU A O 1
ATOM 758 N N . GLN A 1 94 ? 7.689 -0.766 -22.958 1.00 93.69 94 GLN A N 1
ATOM 759 C CA . GLN A 1 94 ? 7.461 -1.623 -24.126 1.00 93.69 94 GLN A CA 1
ATOM 760 C C . GLN A 1 94 ? 7.408 -0.818 -25.432 1.00 93.69 94 GLN A C 1
ATOM 762 O O . GLN A 1 94 ? 7.949 -1.256 -26.455 1.00 93.69 94 GLN A O 1
ATOM 767 N N . GLY A 1 95 ? 6.799 0.371 -25.402 1.00 93.25 95 GLY A N 1
ATOM 768 C CA . GLY A 1 95 ? 6.799 1.310 -26.523 1.00 93.25 95 GLY A CA 1
ATOM 769 C C . GLY A 1 95 ? 8.210 1.772 -26.888 1.00 93.25 95 GLY A C 1
ATOM 770 O O . GLY A 1 95 ? 8.601 1.688 -28.054 1.00 93.25 95 GLY A O 1
ATOM 771 N N . GLN A 1 96 ? 9.000 2.178 -25.891 1.00 93.50 96 GLN A N 1
ATOM 772 C CA . GLN A 1 96 ? 10.399 2.579 -26.073 1.00 93.50 96 GLN A CA 1
ATOM 773 C C . GLN A 1 96 ? 11.253 1.431 -26.622 1.00 93.50 96 GLN A C 1
ATOM 775 O O . GLN A 1 96 ? 11.930 1.605 -27.630 1.00 93.50 96 GLN A O 1
ATOM 780 N N . LEU A 1 97 ? 11.153 0.228 -26.046 1.00 90.44 97 LEU A N 1
ATOM 781 C CA . LEU A 1 97 ? 11.845 -0.967 -26.545 1.00 90.44 97 LEU A CA 1
ATOM 782 C C . LEU A 1 97 ? 11.498 -1.268 -28.003 1.00 90.44 97 LEU A C 1
ATOM 784 O O . LEU A 1 97 ? 12.370 -1.627 -28.793 1.00 90.44 97 LEU A O 1
ATOM 788 N N . SER A 1 98 ? 10.229 -1.114 -28.377 1.00 89.25 98 SER A N 1
ATOM 789 C CA . SER A 1 98 ? 9.786 -1.321 -29.756 1.00 89.25 98 SER A CA 1
ATOM 790 C C . SER A 1 98 ? 10.368 -0.274 -30.708 1.00 89.25 98 SER A C 1
ATOM 792 O O . SER A 1 98 ? 10.691 -0.605 -31.848 1.00 89.25 98 SER A O 1
ATOM 794 N N . GLN A 1 99 ? 10.523 0.976 -30.263 1.00 86.25 99 GLN A N 1
ATOM 795 C CA . GLN A 1 99 ? 11.174 2.030 -31.046 1.00 86.25 99 GLN A CA 1
ATOM 796 C C . GLN A 1 99 ? 12.676 1.779 -31.198 1.00 86.25 99 GLN A C 1
ATOM 798 O O . GLN A 1 99 ? 13.171 1.819 -32.323 1.00 86.25 99 GLN A O 1
ATOM 803 N N . THR A 1 100 ? 13.378 1.441 -30.114 1.00 84.94 100 THR A N 1
ATOM 804 C CA . THR A 1 100 ? 14.811 1.114 -30.155 1.00 84.94 100 THR A CA 1
ATOM 805 C C . THR A 1 100 ? 15.078 -0.076 -31.069 1.00 84.94 100 THR A C 1
ATOM 807 O O . THR A 1 100 ? 15.930 0.008 -31.943 1.00 84.94 100 THR A O 1
ATOM 810 N N . ARG A 1 101 ? 14.277 -1.146 -30.973 1.00 79.88 101 ARG A N 1
ATOM 811 C CA . ARG A 1 101 ? 14.404 -2.305 -31.874 1.00 79.88 101 ARG A CA 1
ATOM 812 C C . ARG A 1 101 ? 14.256 -1.926 -33.343 1.00 79.88 101 ARG A C 1
ATOM 814 O O . ARG A 1 101 ? 15.016 -2.419 -34.168 1.00 79.88 101 ARG A O 1
ATOM 821 N N . LYS A 1 102 ? 13.296 -1.052 -33.673 1.00 76.31 102 LYS A N 1
ATOM 822 C CA . LYS A 1 102 ? 13.132 -0.548 -35.045 1.00 76.31 102 LYS A CA 1
ATOM 823 C C . LYS A 1 102 ? 14.362 0.245 -35.490 1.00 76.31 102 LYS A C 1
ATOM 825 O O . LYS A 1 102 ? 14.831 0.050 -36.609 1.00 76.31 102 LYS A O 1
ATOM 830 N N . PHE A 1 103 ? 14.897 1.099 -34.622 1.00 73.88 103 PHE A N 1
ATOM 831 C CA . PHE A 1 103 ? 16.100 1.879 -34.903 1.00 73.88 103 PHE A CA 1
ATOM 832 C C . PHE A 1 103 ? 17.340 0.996 -35.127 1.00 73.88 103 PHE A C 1
ATOM 834 O O . PHE A 1 103 ? 18.075 1.218 -36.091 1.00 73.88 103 PHE A O 1
ATOM 841 N N . ASP A 1 104 ? 17.528 -0.045 -34.314 1.00 69.19 104 ASP A N 1
ATOM 842 C CA . ASP A 1 104 ? 18.636 -0.996 -34.456 1.00 69.19 104 ASP A CA 1
ATOM 843 C C . ASP A 1 104 ? 18.549 -1.771 -35.777 1.00 69.19 104 ASP A C 1
ATOM 845 O O . ASP A 1 104 ? 19.551 -1.915 -36.478 1.00 69.19 104 ASP A O 1
ATOM 849 N N . THR A 1 105 ? 17.347 -2.201 -36.184 1.00 64.06 105 THR A N 1
ATOM 850 C CA . THR A 1 105 ? 17.160 -2.866 -37.487 1.00 64.06 105 THR A CA 1
ATOM 851 C C . THR A 1 105 ? 17.458 -1.957 -38.680 1.00 64.06 105 THR A C 1
ATOM 853 O O . THR A 1 105 ? 18.040 -2.420 -39.658 1.00 64.06 105 THR A O 1
ATOM 856 N N . PHE A 1 106 ? 17.103 -0.670 -38.611 1.00 60.19 106 PHE A N 1
ATOM 857 C CA . PHE A 1 106 ? 17.422 0.287 -39.678 1.00 60.19 106 PHE A CA 1
ATOM 858 C C . PHE A 1 106 ? 18.919 0.620 -39.726 1.00 60.19 106 PHE A C 1
ATOM 860 O O . PHE A 1 106 ? 19.492 0.739 -40.807 1.00 60.19 106 PHE A O 1
ATOM 867 N N . SER A 1 107 ? 19.565 0.734 -38.565 1.00 65.12 107 SER A N 1
ATOM 868 C CA . SER A 1 107 ? 20.991 1.057 -38.484 1.00 65.12 107 SER A CA 1
ATOM 869 C C . SER A 1 107 ? 21.873 -0.103 -38.949 1.00 65.12 107 SER A C 1
ATOM 871 O O . SER A 1 107 ? 22.847 0.137 -39.653 1.00 65.12 107 SER A O 1
ATOM 873 N N . GLY A 1 108 ? 21.515 -1.352 -38.625 1.00 69.19 108 GLY A N 1
ATOM 874 C CA . GLY A 1 108 ? 22.266 -2.536 -39.060 1.00 69.19 108 GLY A CA 1
ATOM 875 C C . GLY A 1 108 ? 22.267 -2.731 -40.579 1.00 69.19 108 GLY A C 1
ATOM 876 O O . GLY A 1 108 ? 23.326 -2.940 -41.162 1.00 69.19 108 GLY A O 1
ATOM 877 N N . SER A 1 109 ? 21.110 -2.564 -41.233 1.00 67.81 109 SER A N 1
ATOM 878 C CA . SER A 1 109 ? 20.993 -2.694 -42.696 1.00 67.81 109 SER A CA 1
ATOM 879 C C . SER A 1 109 ? 21.851 -1.670 -43.445 1.00 67.81 109 SER A C 1
ATOM 881 O O . SER A 1 109 ? 22.555 -2.022 -44.387 1.00 67.81 109 SER A O 1
ATOM 883 N N . ASN A 1 110 ? 21.843 -0.409 -43.002 1.00 73.56 110 ASN A N 1
ATOM 884 C CA . ASN A 1 110 ? 22.658 0.640 -43.621 1.00 73.56 110 ASN A CA 1
ATOM 885 C C . ASN A 1 110 ? 24.163 0.401 -43.421 1.00 73.56 110 ASN A C 1
ATOM 887 O O . ASN A 1 110 ? 24.968 0.747 -44.281 1.00 73.56 110 ASN A O 1
ATOM 891 N N . LEU A 1 111 ? 24.559 -0.183 -42.288 1.00 77.94 111 LEU A N 1
ATOM 892 C CA . LEU A 1 111 ? 25.961 -0.463 -41.977 1.00 77.94 111 LEU A CA 1
ATOM 893 C C . LEU A 1 111 ? 26.513 -1.587 -42.870 1.00 77.94 111 LEU A C 1
ATOM 895 O O . LEU A 1 111 ? 27.645 -1.497 -43.346 1.00 77.94 111 LEU A O 1
ATOM 899 N N . ASP A 1 112 ? 25.697 -2.602 -43.156 1.00 82.00 112 ASP A N 1
ATOM 900 C CA . ASP A 1 112 ? 26.044 -3.675 -44.092 1.00 82.00 112 ASP A CA 1
ATOM 901 C C . ASP A 1 112 ? 26.162 -3.165 -45.538 1.00 82.00 112 ASP A C 1
ATOM 903 O O . ASP A 1 112 ? 27.097 -3.537 -46.252 1.00 82.00 112 ASP A O 1
ATOM 907 N N . GLU A 1 113 ? 25.266 -2.270 -45.967 1.00 82.06 113 GLU A N 1
ATOM 908 C CA . GLU A 1 113 ? 25.342 -1.623 -47.284 1.00 82.06 113 GLU A CA 1
ATOM 909 C C . GLU A 1 113 ? 26.613 -0.770 -47.430 1.00 82.06 113 GLU A C 1
ATOM 911 O O . GLU A 1 113 ? 27.345 -0.914 -48.412 1.00 82.06 113 GLU A O 1
ATOM 916 N N . ILE A 1 114 ? 26.940 0.044 -46.420 1.00 84.56 114 ILE A N 1
ATOM 917 C CA . ILE A 1 114 ? 28.161 0.865 -46.405 1.00 84.56 114 ILE A CA 1
ATOM 918 C C . ILE A 1 114 ? 29.420 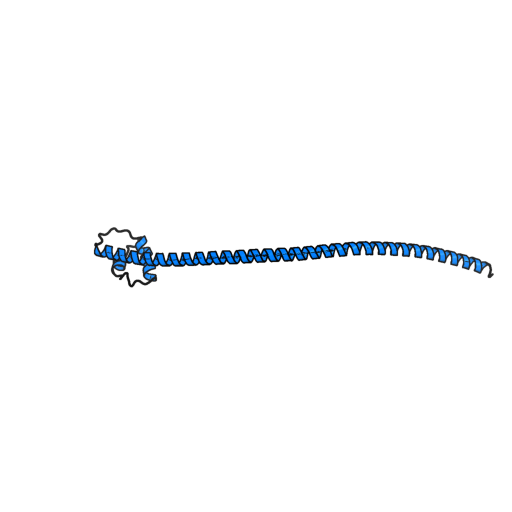-0.013 -46.447 1.00 84.56 114 ILE A C 1
ATOM 920 O O . ILE A 1 114 ? 30.358 0.296 -47.183 1.00 84.56 114 ILE A O 1
ATOM 924 N N . HIS A 1 115 ? 29.452 -1.129 -45.711 1.00 86.94 115 HIS A N 1
ATOM 925 C CA . HIS A 1 115 ? 30.575 -2.070 -45.782 1.00 86.94 115 HIS A CA 1
ATOM 926 C C . HIS A 1 115 ? 30.744 -2.667 -47.183 1.00 86.94 115 HIS A C 1
ATOM 928 O O . HIS A 1 115 ? 31.870 -2.784 -47.666 1.00 86.94 115 HIS A O 1
ATOM 934 N N . GLN A 1 116 ? 29.651 -3.030 -47.859 1.00 91.00 116 GLN A N 1
ATOM 935 C CA . GLN A 1 116 ? 29.732 -3.550 -49.226 1.00 91.00 116 GLN A CA 1
ATOM 936 C C . GLN A 1 116 ? 30.263 -2.506 -50.213 1.00 91.00 116 GLN A C 1
ATOM 938 O O . GLN A 1 116 ? 31.044 -2.848 -51.104 1.00 91.00 116 GLN A O 1
ATOM 943 N N . GLU A 1 117 ? 29.850 -1.245 -50.082 1.00 91.06 117 GLU A N 1
ATOM 944 C CA . GLU A 1 117 ? 30.376 -0.157 -50.912 1.00 91.06 117 GLU A CA 1
ATOM 945 C C . GLU A 1 117 ? 31.858 0.111 -50.642 1.00 91.06 117 GLU A C 1
ATOM 947 O O . GLU A 1 117 ? 32.622 0.288 -51.594 1.00 91.06 117 GLU A O 1
ATOM 952 N N . LEU A 1 118 ? 32.287 0.050 -49.377 1.00 92.38 118 LEU A N 1
ATOM 953 C CA . LEU A 1 118 ? 33.691 0.192 -48.997 1.00 92.38 118 LEU A CA 1
ATOM 954 C C . LEU A 1 118 ? 34.562 -0.889 -49.651 1.00 92.38 118 LEU A C 1
ATOM 956 O O . LEU A 1 118 ? 35.536 -0.557 -50.322 1.00 92.38 118 LEU A O 1
ATOM 960 N N . VAL A 1 119 ? 34.166 -2.162 -49.551 1.00 94.81 119 VAL A N 1
ATOM 961 C CA . VAL A 1 119 ? 34.902 -3.279 -50.173 1.00 94.81 119 VAL A CA 1
ATOM 962 C C . VAL A 1 119 ? 34.986 -3.113 -51.695 1.00 94.81 119 VAL A C 1
ATOM 964 O O . VAL A 1 119 ? 36.029 -3.360 -52.300 1.00 94.81 119 VAL A O 1
ATOM 967 N N . LYS A 1 120 ? 33.906 -2.659 -52.347 1.00 94.44 120 LYS A N 1
ATOM 968 C CA . LYS A 1 120 ? 33.925 -2.372 -53.794 1.00 94.44 120 LYS A CA 1
ATOM 969 C C . LYS A 1 120 ? 34.908 -1.252 -54.138 1.00 94.44 120 LYS A C 1
ATOM 971 O O . LYS A 1 120 ? 35.611 -1.356 -55.144 1.00 94.44 120 LYS A O 1
ATOM 976 N N . ALA A 1 121 ? 34.951 -0.194 -53.331 1.00 93.88 121 ALA A N 1
ATOM 977 C CA . ALA A 1 121 ? 35.880 0.911 -53.524 1.00 93.88 121 ALA A CA 1
ATOM 978 C C . ALA A 1 121 ? 37.338 0.459 -53.337 1.00 93.88 121 ALA A C 1
ATOM 980 O O . ALA A 1 121 ? 38.176 0.784 -54.175 1.00 93.88 121 ALA A O 1
ATOM 981 N N . GLU A 1 122 ? 37.627 -0.345 -52.311 1.00 93.88 122 GLU A N 1
ATOM 982 C CA . GLU A 1 122 ? 38.956 -0.919 -52.058 1.00 93.88 122 GLU A CA 1
ATOM 983 C C . GLU A 1 122 ? 39.436 -1.786 -53.230 1.00 93.88 122 GLU A C 1
ATOM 985 O O . GLU A 1 122 ? 40.524 -1.558 -53.760 1.00 93.88 122 GLU A O 1
ATOM 990 N N . LEU A 1 123 ? 38.592 -2.700 -53.723 1.00 95.88 123 LEU A N 1
ATOM 991 C CA . LEU A 1 123 ? 38.909 -3.514 -54.903 1.00 95.88 123 LEU A CA 1
ATOM 992 C C . LEU A 1 123 ? 39.167 -2.653 -56.143 1.00 95.88 123 LEU A C 1
ATOM 994 O O . LEU A 1 123 ? 40.055 -2.953 -56.945 1.00 95.88 123 LEU A O 1
ATOM 998 N N . LYS A 1 124 ? 38.402 -1.568 -56.320 1.00 96.25 124 LYS A N 1
ATOM 999 C CA . LYS A 1 124 ? 38.613 -0.666 -57.454 1.00 96.25 124 LYS A CA 1
ATOM 1000 C C . LYS A 1 124 ? 39.923 0.110 -57.325 1.00 96.25 124 LYS A C 1
ATOM 1002 O O . LYS A 1 124 ? 40.593 0.311 -58.337 1.00 96.25 124 LYS A O 1
ATOM 1007 N N . ILE A 1 125 ? 40.302 0.515 -56.113 1.00 95.31 125 ILE A N 1
ATOM 1008 C CA . ILE A 1 125 ? 41.596 1.148 -55.833 1.00 95.31 125 ILE A CA 1
ATOM 1009 C C . ILE A 1 125 ? 42.737 0.187 -56.176 1.00 95.31 125 ILE A C 1
ATOM 1011 O O . ILE A 1 125 ? 43.661 0.588 -56.883 1.00 95.31 125 ILE A O 1
ATOM 1015 N N . GLU A 1 126 ? 42.664 -1.076 -55.750 1.00 96.25 126 GLU A N 1
ATOM 1016 C CA . GLU A 1 126 ? 43.682 -2.080 -56.087 1.00 96.25 126 GLU A CA 1
ATOM 1017 C C . GLU A 1 126 ? 43.820 -2.269 -57.601 1.00 96.25 126 GLU A C 1
ATOM 1019 O O . GLU A 1 126 ? 44.932 -2.230 -58.129 1.00 96.25 126 GLU A O 1
ATOM 1024 N N . GLN A 1 127 ? 42.699 -2.391 -58.322 1.00 96.62 127 GLN A N 1
ATOM 1025 C CA . GLN A 1 127 ? 42.709 -2.482 -59.785 1.00 96.62 127 GLN A CA 1
ATOM 1026 C C . GLN A 1 127 ? 43.393 -1.271 -60.424 1.00 96.62 127 GLN A C 1
ATOM 1028 O O . GLN A 1 127 ? 44.315 -1.437 -61.221 1.00 96.62 127 GLN A O 1
ATOM 1033 N N . LEU A 1 128 ? 42.998 -0.056 -60.036 1.00 96.56 128 LEU A N 1
ATOM 1034 C CA . LEU A 1 128 ? 43.590 1.171 -60.573 1.00 96.56 128 LEU A CA 1
ATOM 1035 C C . LEU A 1 128 ? 45.089 1.274 -60.258 1.00 96.56 128 LEU A C 1
ATOM 1037 O O . LEU A 1 128 ? 45.853 1.733 -61.103 1.00 96.56 128 LEU A O 1
ATOM 1041 N N . MET A 1 129 ? 45.538 0.807 -59.089 1.00 96.12 129 MET A N 1
ATOM 1042 C CA . MET A 1 129 ? 46.970 0.743 -58.778 1.00 96.12 129 MET A CA 1
ATOM 1043 C C . MET A 1 129 ? 47.719 -0.234 -59.687 1.00 96.12 129 MET A C 1
ATOM 1045 O O . MET A 1 129 ? 48.826 0.076 -60.127 1.00 96.12 129 MET A O 1
ATOM 1049 N N . THR A 1 130 ? 47.138 -1.397 -59.998 1.00 96.19 130 THR A N 1
ATOM 1050 C CA . THR A 1 130 ? 47.768 -2.348 -60.929 1.00 96.19 130 THR A CA 1
ATOM 1051 C C . THR A 1 130 ? 47.832 -1.805 -62.357 1.00 96.19 130 THR A C 1
ATOM 1053 O O . THR A 1 130 ? 48.869 -1.933 -63.009 1.00 96.19 130 THR A O 1
ATOM 1056 N N . GLU A 1 131 ? 46.769 -1.141 -62.820 1.00 96.69 131 GLU A N 1
ATOM 1057 C CA . GLU A 1 131 ? 46.731 -0.463 -64.120 1.00 96.69 131 GLU A CA 1
ATOM 1058 C C . GLU A 1 131 ? 47.792 0.644 -64.192 1.00 96.69 131 GLU A C 1
ATOM 1060 O O . GLU A 1 131 ? 48.549 0.704 -65.162 1.00 96.69 131 GLU A O 1
ATOM 1065 N N . LEU A 1 132 ? 47.919 1.459 -63.138 1.00 95.81 132 LEU A N 1
ATOM 1066 C CA . LEU A 1 132 ? 48.935 2.508 -63.048 1.00 95.81 132 LEU A CA 1
ATOM 1067 C C . LEU A 1 132 ? 50.354 1.930 -63.118 1.00 95.81 132 LEU A C 1
ATOM 1069 O O . LEU A 1 132 ? 51.165 2.401 -63.910 1.00 95.81 132 LEU A O 1
ATOM 1073 N N . GLN A 1 133 ? 50.647 0.873 -62.354 1.00 96.38 133 GLN A N 1
ATOM 1074 C CA . GLN A 1 133 ? 51.955 0.210 -62.398 1.00 96.38 133 GLN A CA 1
ATOM 1075 C C . GLN A 1 133 ? 52.269 -0.382 -63.778 1.00 96.38 133 GLN A C 1
ATOM 1077 O O . GLN A 1 133 ? 53.429 -0.385 -64.200 1.00 96.38 133 GLN A O 1
ATOM 1082 N N . SER A 1 134 ? 51.261 -0.904 -64.482 1.00 95.81 134 SER A N 1
ATOM 1083 C CA . SER A 1 134 ? 51.429 -1.399 -65.851 1.00 95.81 134 SER A CA 1
ATOM 1084 C C . SER A 1 134 ? 51.761 -0.256 -66.808 1.00 95.81 134 SER A C 1
ATOM 1086 O O . SER A 1 134 ? 52.766 -0.326 -67.516 1.00 95.81 134 SER A O 1
ATOM 1088 N N . ALA A 1 135 ? 50.979 0.825 -66.765 1.00 94.75 135 ALA A N 1
ATOM 1089 C CA . ALA A 1 135 ? 51.185 2.003 -67.601 1.00 94.75 135 ALA A CA 1
ATOM 1090 C C . ALA A 1 135 ? 52.552 2.666 -67.346 1.00 94.75 135 ALA A C 1
ATOM 1092 O O . ALA A 1 135 ? 53.247 3.042 -68.287 1.00 94.75 135 ALA A O 1
ATOM 1093 N N . GLU A 1 136 ? 52.995 2.754 -66.088 1.00 94.75 136 GLU A N 1
ATOM 1094 C CA . GLU A 1 136 ? 54.326 3.266 -65.737 1.00 94.75 136 GLU A CA 1
ATOM 1095 C C . GLU A 1 136 ? 55.456 2.409 -66.326 1.00 94.75 136 GLU A C 1
ATOM 1097 O O . GLU A 1 136 ? 56.461 2.944 -66.804 1.00 94.75 136 GLU A O 1
ATOM 1102 N N . ARG A 1 137 ? 55.306 1.077 -66.325 1.00 94.81 137 ARG A N 1
ATOM 1103 C CA . ARG A 1 137 ? 56.285 0.166 -66.940 1.00 94.81 137 ARG A CA 1
ATOM 1104 C C . ARG A 1 137 ? 56.327 0.314 -68.456 1.00 94.81 137 ARG A C 1
ATOM 1106 O O . ARG A 1 137 ? 57.419 0.317 -69.022 1.00 94.81 137 ARG A O 1
ATOM 1113 N N . GLU A 1 138 ? 55.170 0.423 -69.100 1.00 95.06 138 GLU A N 1
ATOM 1114 C CA . GLU A 1 138 ? 55.070 0.648 -70.545 1.00 95.06 138 GLU A CA 1
ATOM 1115 C C . GLU A 1 138 ? 55.735 1.968 -70.939 1.00 95.06 138 GLU A C 1
ATOM 1117 O O . GLU A 1 138 ? 56.629 1.967 -71.784 1.00 95.06 138 GLU A O 1
ATOM 1122 N N . LEU A 1 139 ? 55.420 3.059 -70.238 1.00 94.62 139 LEU A N 1
ATOM 1123 C CA . LEU A 1 139 ? 56.014 4.375 -70.478 1.00 94.62 139 LEU A CA 1
ATOM 1124 C C . LEU A 1 139 ? 57.535 4.367 -70.268 1.00 94.62 139 LEU A C 1
ATOM 1126 O O . LEU A 1 139 ? 58.282 4.966 -71.044 1.00 94.62 139 LEU A O 1
ATOM 1130 N N . LEU A 1 140 ? 58.029 3.660 -69.246 1.00 94.12 140 LEU A N 1
ATOM 1131 C CA . LEU A 1 140 ? 59.467 3.503 -69.026 1.00 94.12 140 LEU A CA 1
ATOM 1132 C C . LEU A 1 140 ? 60.144 2.736 -70.171 1.00 94.12 140 LEU A C 1
ATOM 1134 O O . LEU A 1 140 ? 61.262 3.080 -70.563 1.00 94.12 140 LEU A O 1
ATOM 1138 N N . ASN A 1 141 ? 59.491 1.700 -70.699 1.00 92.25 141 ASN A N 1
ATOM 1139 C CA . ASN A 1 141 ? 59.997 0.945 -71.841 1.00 92.25 141 ASN A CA 1
ATOM 1140 C C . ASN A 1 141 ? 60.006 1.799 -73.113 1.00 92.25 141 ASN A C 1
ATOM 1142 O O . ASN A 1 141 ? 61.032 1.847 -73.787 1.00 92.25 141 ASN A O 1
ATOM 1146 N N . GLU A 1 142 ? 58.926 2.527 -73.400 1.00 91.69 142 GLU A N 1
ATOM 1147 C CA . GLU A 1 142 ? 58.867 3.462 -74.528 1.00 91.69 142 GLU A CA 1
ATOM 1148 C C . GLU A 1 142 ? 59.962 4.523 -74.430 1.00 91.69 142 GLU A C 1
ATOM 1150 O O . GLU A 1 142 ? 60.704 4.731 -75.388 1.00 91.69 142 GLU A O 1
ATOM 1155 N N . LYS A 1 143 ? 60.145 5.135 -73.252 1.00 91.06 143 LYS A N 1
ATOM 1156 C CA . LYS A 1 143 ? 61.221 6.105 -73.019 1.00 91.06 143 LYS A CA 1
ATOM 1157 C C . LYS A 1 143 ? 62.596 5.519 -73.352 1.00 91.06 143 LYS A C 1
ATOM 1159 O O . LYS A 1 143 ? 63.386 6.176 -74.026 1.00 91.06 143 LYS A O 1
ATOM 1164 N N . ARG A 1 144 ? 62.877 4.284 -72.921 1.00 90.38 144 ARG A N 1
ATOM 1165 C CA . ARG A 1 144 ? 64.138 3.591 -73.237 1.00 90.38 144 ARG A CA 1
ATOM 1166 C C . ARG A 1 144 ? 64.302 3.332 -74.732 1.00 90.38 144 ARG A C 1
ATOM 1168 O O . ARG A 1 144 ? 65.415 3.451 -75.231 1.00 90.38 144 ARG A O 1
ATOM 1175 N N . GLU A 1 145 ? 63.238 2.957 -75.438 1.00 86.50 145 GLU A N 1
ATOM 1176 C CA . GLU A 1 145 ? 63.285 2.773 -76.893 1.00 86.50 145 GLU A CA 1
ATOM 1177 C C . GLU A 1 145 ? 63.551 4.102 -77.607 1.00 86.50 145 GLU A C 1
ATOM 1179 O O . GLU A 1 145 ? 64.465 4.173 -78.424 1.00 86.50 145 GLU A O 1
ATOM 1184 N N . VAL A 1 146 ? 62.855 5.184 -77.243 1.00 87.56 146 VAL A N 1
ATOM 1185 C CA . VAL A 1 146 ? 63.109 6.520 -77.811 1.00 87.56 146 VAL A CA 1
ATOM 1186 C C . VAL A 1 146 ? 64.547 6.981 -77.548 1.00 87.56 146 VAL A C 1
ATOM 1188 O O . VAL A 1 146 ? 65.206 7.479 -78.460 1.00 87.56 146 VAL A O 1
ATOM 1191 N N . GLU A 1 147 ? 65.079 6.764 -76.342 1.00 84.44 147 GLU A N 1
ATOM 1192 C CA . GLU A 1 147 ? 66.473 7.090 -76.003 1.00 84.44 147 GLU A CA 1
ATOM 1193 C C . GLU A 1 147 ? 67.502 6.325 -76.858 1.00 84.44 147 GLU A C 1
ATOM 1195 O O . GLU A 1 147 ? 68.595 6.843 -77.091 1.00 84.44 147 GLU A O 1
ATOM 1200 N N . LYS A 1 148 ? 67.176 5.127 -77.370 1.00 83.56 148 LYS A N 1
ATOM 1201 C CA . LYS A 1 148 ? 68.050 4.391 -78.305 1.00 83.56 148 LYS A CA 1
ATOM 1202 C C . LYS A 1 148 ? 68.102 5.027 -79.694 1.00 83.56 148 LYS A C 1
ATOM 1204 O O . LYS A 1 148 ? 69.141 4.939 -80.336 1.00 83.56 148 LYS A O 1
ATOM 1209 N N . PHE A 1 149 ? 67.010 5.643 -80.151 1.00 75.62 149 PHE A N 1
ATOM 1210 C CA . PHE A 1 149 ? 66.937 6.321 -81.454 1.00 75.62 149 PHE A CA 1
ATOM 1211 C C . PHE A 1 149 ? 67.410 7.782 -81.411 1.00 75.62 149 PHE A C 1
ATOM 1213 O O . PHE A 1 149 ? 67.637 8.381 -82.457 1.00 75.62 149 PHE A O 1
ATOM 1220 N N . ALA A 1 150 ? 67.554 8.361 -80.216 1.00 64.38 150 ALA A N 1
ATOM 1221 C CA . ALA A 1 150 ? 68.053 9.722 -80.005 1.00 64.38 150 ALA A CA 1
ATOM 1222 C C . ALA A 1 150 ? 69.594 9.810 -79.864 1.00 64.38 150 ALA A C 1
ATOM 1224 O O . ALA A 1 150 ? 70.112 10.869 -79.501 1.00 64.38 150 ALA A O 1
ATOM 1225 N N . LYS A 1 151 ? 70.316 8.713 -80.130 1.00 51.47 151 LYS A N 1
ATOM 1226 C CA . LYS A 1 151 ? 71.784 8.608 -80.169 1.00 51.47 151 LYS A CA 1
ATOM 1227 C C . LYS A 1 151 ? 72.264 8.343 -81.589 1.00 51.47 151 LYS A C 1
ATOM 1229 O O . LYS A 1 151 ? 73.345 8.873 -81.922 1.00 51.47 151 LYS A O 1
#

Radius of gyration: 51.52 Å; chains: 1; bounding box: 99×25×133 Å

Sequence (151 aa):
MASINLNRILSITPESMSEQEKEELYFDVVNFETSQKVSNEQLKLMFRVVQEILKFKGEQVDSLVSEIENLAARQGEEEARRHQSLLDEIQLLQGQLSQTRKFDTFSGSNLDEIHQELVKAELKIEQLMTELQSAERELLNEKREVEKFAK

Organism: NCBI:txid320908

Secondary structure (DSSP, 8-state):
-----HHHHHT--GGG--HHHHHHHHHHHHT----S---HHHHHHHHHHHHHHHHHHHHHHHHHHHHHHHHHHHHHHHHHHHHHHHHHHHHHHHHHHHHHHHHHHHHHHHHHHHHHHHHHHHHHHHHHHHHHHHHHHHHHHHHHHHHHHT-